Protein AF-A0AAQ4Q3E3-F1 (afdb_monomer_lite)

Radius of gyration: 23.22 Å; chains: 1; bounding box: 45×20×75 Å

Foldseek 3Di:
DDLAAEADDPVVLLVLLVVVVVCVVVVHDDDPVSVVVNVVSQSNQCRYPPDRNNVVSVVVVVVVVVVVVVVVVVVVVVVVPDDPDVVVVVVVVVVVVVVVD

pLDDT: mean 84.77, std 17.84, range [46.25, 98.5]

Structure (mmCIF, N/CA/C/O backbone):
data_AF-A0AAQ4Q3E3-F1
#
_entry.id   AF-A0AAQ4Q3E3-F1
#
loop_
_atom_site.group_PDB
_atom_site.id
_atom_site.type_symbol
_atom_site.label_atom_id
_atom_site.label_alt_id
_atom_site.label_comp_id
_atom_site.label_asym_id
_atom_site.label_entity_id
_atom_site.label_seq_id
_atom_site.pdbx_PDB_ins_code
_atom_site.Cartn_x
_atom_site.Cartn_y
_atom_site.Cartn_z
_atom_site.occupancy
_atom_site.B_iso_or_equiv
_atom_site.auth_seq_id
_atom_site.auth_comp_id
_atom_site.auth_asym_id
_atom_site.auth_atom_id
_atom_site.pdbx_PDB_model_num
ATOM 1 N N . MET A 1 1 ? 17.221 -7.503 -6.326 1.00 57.16 1 MET A N 1
ATOM 2 C CA . MET A 1 1 ? 16.514 -6.584 -7.250 1.00 57.16 1 MET A CA 1
ATOM 3 C C . MET A 1 1 ? 17.544 -5.731 -7.987 1.00 57.16 1 MET A C 1
ATOM 5 O O . MET A 1 1 ? 18.504 -5.314 -7.353 1.00 57.16 1 MET A O 1
ATOM 9 N N . SER A 1 2 ? 17.387 -5.498 -9.296 1.00 66.75 2 SER A N 1
ATOM 10 C CA . SER A 1 2 ? 18.175 -4.497 -10.041 1.00 66.75 2 SER A CA 1
ATOM 11 C C . SER A 1 2 ? 17.517 -3.121 -9.881 1.00 66.75 2 SER A C 1
ATOM 13 O O . SER A 1 2 ? 16.294 -3.048 -9.936 1.00 66.75 2 SER A O 1
ATOM 15 N N . LEU A 1 3 ? 18.297 -2.049 -9.697 1.00 75.12 3 LEU A N 1
ATOM 16 C CA . LEU A 1 3 ? 17.803 -0.666 -9.528 1.00 75.12 3 LEU A CA 1
ATOM 17 C C . LEU A 1 3 ? 17.391 0.011 -10.848 1.00 75.12 3 LEU A C 1
ATOM 19 O O . LEU A 1 3 ? 17.150 1.214 -10.888 1.00 75.12 3 LEU A O 1
ATOM 23 N N . LYS A 1 4 ? 17.363 -0.734 -11.955 1.00 77.81 4 LYS A N 1
ATOM 24 C CA . LYS A 1 4 ? 16.983 -0.188 -13.257 1.00 77.81 4 LYS A CA 1
ATOM 25 C C . LYS A 1 4 ? 15.462 0.018 -13.324 1.00 77.81 4 LYS A C 1
ATOM 27 O O . LYS A 1 4 ? 14.734 -0.848 -12.830 1.00 77.81 4 LYS A O 1
ATOM 32 N N . PRO A 1 5 ? 14.990 1.102 -13.970 1.00 79.38 5 PRO A N 1
ATOM 33 C CA . PRO A 1 5 ? 13.580 1.268 -14.302 1.00 79.38 5 PRO A CA 1
ATOM 34 C C . PRO A 1 5 ? 13.040 0.019 -14.995 1.00 79.38 5 PRO A C 1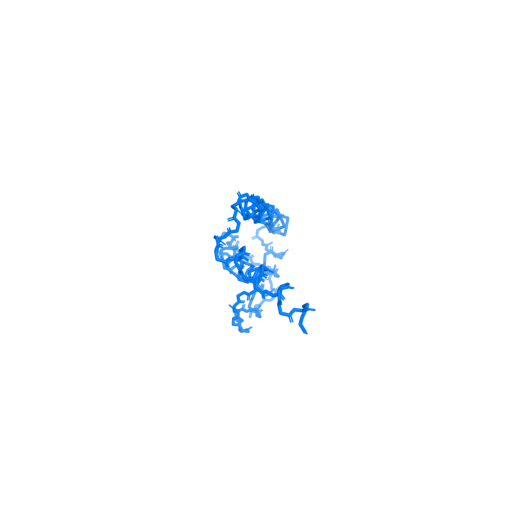
ATOM 36 O O . PRO A 1 5 ? 13.706 -0.565 -15.856 1.00 79.38 5 PRO A O 1
ATOM 39 N N . ARG A 1 6 ? 11.845 -0.409 -14.598 1.00 85.00 6 ARG A N 1
ATOM 40 C CA . ARG A 1 6 ? 11.189 -1.604 -15.133 1.00 85.00 6 ARG A CA 1
ATOM 41 C C . ARG A 1 6 ? 9.700 -1.354 -15.299 1.00 85.00 6 ARG A C 1
ATOM 43 O O . ARG A 1 6 ? 9.133 -0.495 -14.625 1.00 85.00 6 ARG A O 1
ATOM 50 N N . VAL A 1 7 ? 9.079 -2.138 -16.171 1.00 89.69 7 VAL A N 1
ATOM 51 C CA . VAL A 1 7 ? 7.620 -2.211 -16.246 1.00 89.69 7 VAL A CA 1
ATOM 52 C C . VAL A 1 7 ? 7.129 -2.905 -14.979 1.00 89.69 7 VAL A C 1
ATOM 54 O O . VAL A 1 7 ? 7.626 -3.976 -14.624 1.00 89.69 7 VAL A O 1
ATOM 57 N N . VAL A 1 8 ? 6.205 -2.262 -14.273 1.00 92.31 8 VAL A N 1
ATOM 58 C CA . VAL A 1 8 ? 5.619 -2.762 -13.026 1.00 92.31 8 VAL A CA 1
ATOM 59 C C . VAL A 1 8 ? 4.107 -2.765 -13.181 1.00 92.31 8 VAL A C 1
ATOM 61 O O . VAL A 1 8 ? 3.530 -1.753 -13.573 1.00 92.31 8 VAL A O 1
ATOM 64 N N . ASP A 1 9 ? 3.472 -3.886 -12.847 1.00 95.12 9 ASP A N 1
ATOM 65 C CA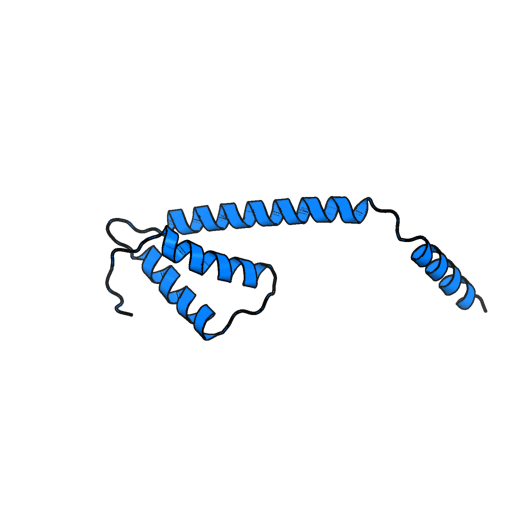 . ASP A 1 9 ? 2.024 -3.934 -12.675 1.00 95.12 9 ASP A CA 1
ATOM 66 C C . ASP A 1 9 ? 1.659 -3.228 -11.362 1.00 95.12 9 ASP A C 1
ATOM 68 O O . ASP A 1 9 ? 2.061 -3.648 -10.265 1.00 95.12 9 ASP A O 1
ATOM 72 N N . PHE A 1 10 ? 0.938 -2.112 -11.484 1.00 96.44 10 PHE A N 1
ATOM 73 C CA . PHE A 1 10 ? 0.527 -1.324 -10.331 1.00 96.44 10 PHE A CA 1
ATOM 74 C C . PHE A 1 10 ? -0.407 -2.113 -9.421 1.00 96.44 10 PHE A C 1
ATOM 76 O O . PHE A 1 10 ? -0.197 -2.120 -8.214 1.00 96.44 10 PHE A O 1
ATOM 83 N N . ASP A 1 11 ? -1.429 -2.760 -9.978 1.00 97.25 11 ASP A N 1
ATOM 84 C CA . ASP A 1 11 ? -2.509 -3.363 -9.206 1.00 97.25 11 ASP A CA 1
ATOM 85 C C . ASP A 1 11 ? -2.009 -4.608 -8.463 1.00 97.25 11 ASP A C 1
ATOM 87 O O . ASP A 1 11 ? -2.322 -4.802 -7.286 1.00 97.25 11 ASP A O 1
ATOM 91 N N . GLU A 1 12 ? -1.133 -5.405 -9.079 1.00 96.88 12 GLU A N 1
ATOM 92 C CA . GLU A 1 12 ? -0.476 -6.525 -8.398 1.00 96.88 12 GLU A CA 1
ATOM 93 C C . GLU A 1 12 ? 0.376 -6.047 -7.208 1.00 96.88 12 GLU A C 1
ATOM 95 O O . GLU A 1 12 ? 0.296 -6.595 -6.101 1.00 96.88 12 GLU A O 1
ATOM 100 N N . THR A 1 13 ? 1.185 -5.007 -7.421 1.00 96.88 13 THR A N 1
ATOM 101 C CA . THR A 1 13 ? 2.098 -4.474 -6.398 1.00 96.88 13 THR A CA 1
ATOM 102 C C . THR A 1 13 ? 1.326 -3.761 -5.286 1.00 96.88 13 THR A C 1
ATOM 104 O O . THR A 1 13 ? 1.610 -3.947 -4.100 1.00 96.88 13 THR A O 1
ATOM 107 N N . TRP A 1 14 ? 0.302 -2.991 -5.653 1.00 98.12 14 TRP A N 1
ATOM 108 C CA . TRP A 1 14 ? -0.567 -2.278 -4.729 1.00 98.12 14 TRP A CA 1
ATOM 109 C C . TRP A 1 14 ? -1.335 -3.236 -3.828 1.00 98.12 14 TRP A C 1
ATOM 111 O O . TRP A 1 14 ? -1.373 -3.013 -2.625 1.00 98.12 14 TRP A O 1
ATOM 121 N N . ASN A 1 15 ? -1.860 -4.348 -4.348 1.00 97.56 15 ASN A N 1
ATOM 122 C CA . ASN A 1 15 ? -2.559 -5.334 -3.521 1.00 97.56 15 ASN A CA 1
ATOM 123 C C . ASN A 1 15 ? -1.655 -5.930 -2.424 1.00 97.56 15 ASN A C 1
ATOM 125 O O . ASN A 1 15 ? -2.094 -6.097 -1.285 1.00 97.56 15 ASN A O 1
ATOM 129 N N . LYS A 1 16 ? -0.375 -6.191 -2.727 1.00 97.00 16 LYS A N 1
ATOM 130 C CA . LYS A 1 16 ? 0.621 -6.662 -1.739 1.00 97.00 16 LYS A CA 1
ATOM 131 C C . LYS A 1 16 ? 0.992 -5.577 -0.723 1.00 97.00 16 LYS A C 1
ATOM 133 O O . LYS A 1 16 ? 1.178 -5.862 0.461 1.00 97.00 16 LYS A O 1
ATOM 138 N N . LEU A 1 17 ? 1.104 -4.327 -1.170 1.00 97.94 17 LEU A N 1
ATOM 139 C CA . LEU A 1 17 ? 1.341 -3.187 -0.283 1.00 97.94 17 LEU A CA 1
ATOM 140 C C . LEU A 1 17 ? 0.147 -2.955 0.644 1.00 97.94 17 LEU A C 1
ATOM 142 O O . LEU A 1 17 ? 0.330 -2.815 1.850 1.00 97.94 17 LEU A O 1
ATOM 146 N N . LEU A 1 18 ? -1.069 -2.978 0.105 1.00 97.69 18 LEU A N 1
ATOM 147 C CA . LEU A 1 18 ? -2.307 -2.683 0.812 1.00 97.69 18 LEU A CA 1
ATOM 148 C C . LEU A 1 18 ? -2.565 -3.652 1.968 1.00 97.69 18 LEU A C 1
ATOM 150 O O . LEU A 1 18 ? -2.983 -3.215 3.039 1.00 97.69 18 LEU A O 1
ATOM 154 N N . THR A 1 19 ? -2.285 -4.948 1.795 1.00 97.50 19 THR A N 1
ATOM 155 C CA . THR A 1 19 ? -2.391 -5.926 2.894 1.00 97.50 19 THR A CA 1
ATOM 156 C C . THR A 1 19 ? -1.451 -5.577 4.044 1.00 97.50 19 THR A C 1
ATOM 158 O O . THR A 1 19 ? -1.862 -5.606 5.204 1.00 97.50 19 THR A O 1
ATOM 161 N N . THR A 1 20 ? -0.222 -5.163 3.728 1.00 98.00 20 THR A N 1
ATOM 162 C CA . THR A 1 20 ? 0.763 -4.747 4.733 1.00 98.00 20 THR A CA 1
ATOM 163 C C . THR A 1 20 ? 0.371 -3.424 5.392 1.00 98.00 20 THR A C 1
ATOM 165 O O . THR A 1 20 ? 0.401 -3.318 6.614 1.00 98.00 20 THR A O 1
ATOM 168 N N . ILE A 1 21 ? -0.058 -2.427 4.610 1.00 98.00 21 ILE A N 1
ATOM 169 C CA . ILE A 1 21 ? -0.532 -1.130 5.117 1.00 98.00 21 ILE A CA 1
ATOM 170 C C . ILE A 1 21 ? -1.705 -1.339 6.079 1.00 98.00 21 ILE A C 1
ATOM 172 O O . ILE A 1 21 ? -1.719 -0.763 7.164 1.00 98.00 21 ILE A O 1
ATOM 176 N N . LYS A 1 22 ? -2.667 -2.194 5.715 1.00 97.62 22 LYS A N 1
ATOM 177 C CA . LYS A 1 22 ? -3.813 -2.515 6.567 1.00 97.62 22 LYS A CA 1
ATOM 178 C C . LYS A 1 22 ? -3.376 -3.130 7.896 1.00 97.62 22 LYS A C 1
ATOM 180 O O . LYS A 1 22 ? -3.846 -2.670 8.931 1.00 97.62 22 LYS A O 1
ATOM 185 N N . ALA A 1 23 ? -2.469 -4.107 7.867 1.00 97.56 23 ALA A N 1
ATOM 186 C CA . ALA A 1 23 ? -1.941 -4.722 9.082 1.00 97.56 23 ALA A CA 1
ATOM 187 C C . ALA A 1 23 ? -1.250 -3.686 9.985 1.00 97.56 23 ALA A C 1
ATOM 189 O O . ALA A 1 23 ? -1.559 -3.594 11.168 1.00 97.56 23 ALA A O 1
ATOM 190 N N . VAL A 1 24 ? -0.398 -2.825 9.419 1.00 97.50 24 VAL A N 1
ATOM 191 C CA . VAL A 1 24 ? 0.293 -1.770 10.181 1.00 97.50 24 VAL A CA 1
ATOM 192 C C . VAL A 1 24 ? -0.685 -0.781 10.813 1.00 97.50 24 VA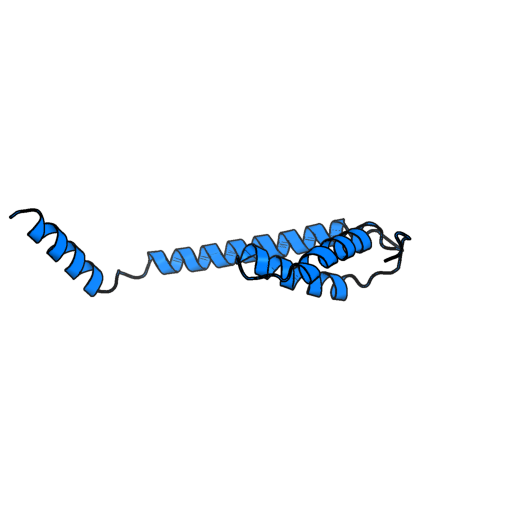L A C 1
ATOM 194 O O . VAL A 1 24 ? -0.556 -0.460 11.992 1.00 97.50 24 VAL A O 1
ATOM 197 N N . VAL A 1 25 ? -1.677 -0.307 10.055 1.00 96.62 25 VAL A N 1
ATOM 198 C CA . VAL A 1 25 ? -2.676 0.651 10.557 1.00 96.62 25 VAL A CA 1
ATOM 199 C C . VAL A 1 25 ? -3.550 0.032 11.654 1.00 96.62 25 VAL A C 1
ATOM 201 O O . VAL A 1 25 ? -3.973 0.736 12.567 1.00 96.62 25 VAL A O 1
ATOM 204 N N . MET A 1 26 ? -3.789 -1.280 11.597 1.00 95.88 26 MET A N 1
ATOM 205 C CA . MET A 1 26 ? -4.543 -2.025 12.610 1.00 95.88 26 MET A CA 1
ATOM 206 C C . MET A 1 26 ? -3.683 -2.538 13.778 1.00 95.88 26 MET A C 1
ATOM 208 O O . MET A 1 26 ? -4.228 -3.167 14.679 1.00 95.88 26 MET A O 1
ATOM 212 N N . LEU A 1 27 ? -2.378 -2.227 13.805 1.00 96.38 27 LEU A N 1
ATOM 213 C CA . LEU A 1 27 ? -1.404 -2.740 14.783 1.00 96.38 27 LEU A CA 1
ATOM 214 C C . LEU A 1 27 ? -1.294 -4.279 14.803 1.00 96.38 27 LEU A C 1
ATOM 216 O O . LEU A 1 27 ? -0.934 -4.869 15.822 1.00 96.38 27 LEU A O 1
ATOM 220 N N . ASP A 1 28 ? -1.576 -4.921 13.672 1.00 97.38 28 ASP A N 1
ATOM 221 C CA . ASP A 1 28 ? -1.416 -6.360 13.482 1.00 97.38 28 ASP A CA 1
ATOM 222 C C . ASP A 1 28 ? 0.049 -6.738 13.201 1.00 97.38 28 ASP A C 1
ATOM 224 O O . ASP A 1 28 ? 0.904 -5.911 12.871 1.00 97.38 28 ASP A O 1
ATOM 228 N N . TYR A 1 29 ? 0.344 -8.035 13.316 1.00 96.94 29 TYR A N 1
ATOM 229 C CA . TYR A 1 29 ? 1.668 -8.577 13.033 1.00 96.94 29 TYR A CA 1
ATOM 230 C C . TYR A 1 29 ? 2.023 -8.483 11.541 1.00 96.94 29 TYR A C 1
ATOM 232 O O . TYR A 1 29 ? 1.256 -8.902 10.673 1.00 96.94 29 TYR A O 1
ATOM 240 N N . VAL A 1 30 ? 3.240 -8.015 11.256 1.00 97.81 30 VAL A N 1
ATOM 241 C CA . VAL A 1 30 ? 3.852 -8.034 9.924 1.00 97.81 30 VAL A CA 1
ATOM 242 C C . VAL A 1 30 ? 5.221 -8.691 10.029 1.00 97.81 30 VAL A C 1
ATOM 244 O O . VAL A 1 30 ? 6.067 -8.280 10.824 1.00 97.81 30 VAL A O 1
ATOM 247 N N . GLU A 1 31 ? 5.456 -9.711 9.210 1.00 98.06 31 GLU A N 1
ATOM 248 C CA . GLU A 1 31 ? 6.754 -10.374 9.149 1.00 98.06 31 GLU A CA 1
ATOM 249 C C . GLU A 1 31 ? 7.843 -9.401 8.665 1.00 98.06 31 GLU A C 1
ATOM 251 O O . GLU A 1 31 ? 7.660 -8.661 7.697 1.00 98.06 31 GLU A O 1
ATOM 256 N N . ARG A 1 32 ? 9.021 -9.430 9.299 1.00 97.38 32 ARG A N 1
ATOM 257 C CA . ARG A 1 32 ? 10.129 -8.518 8.972 1.00 97.38 32 ARG A CA 1
ATOM 258 C C . ARG A 1 32 ? 10.603 -8.632 7.520 1.00 97.38 32 ARG A C 1
ATOM 260 O O . ARG A 1 32 ? 10.930 -7.613 6.920 1.00 97.38 32 ARG A O 1
ATOM 267 N N . ALA A 1 33 ? 10.657 -9.845 6.965 1.00 96.88 33 ALA A N 1
ATOM 268 C CA . ALA A 1 33 ? 11.031 -10.060 5.566 1.00 96.88 33 ALA A CA 1
ATOM 269 C C . ALA A 1 33 ? 10.031 -9.368 4.627 1.00 96.88 33 ALA A C 1
ATOM 271 O O . ALA A 1 33 ? 10.417 -8.518 3.828 1.00 96.88 33 ALA A O 1
ATOM 272 N N . THR A 1 34 ? 8.739 -9.626 4.846 1.00 96.81 34 THR A N 1
ATOM 273 C CA . THR A 1 34 ? 7.625 -8.970 4.153 1.00 96.81 34 THR A CA 1
ATOM 274 C C . THR A 1 34 ? 7.718 -7.443 4.258 1.00 96.81 34 THR A C 1
ATOM 276 O O . THR A 1 34 ? 7.635 -6.762 3.241 1.00 96.81 34 THR A O 1
ATOM 279 N N . TRP A 1 35 ? 7.946 -6.888 5.452 1.00 97.06 35 TRP A N 1
ATOM 280 C CA . TRP A 1 35 ? 8.118 -5.444 5.651 1.00 97.06 35 TRP A CA 1
ATOM 281 C C . TRP A 1 35 ? 9.283 -4.867 4.836 1.00 97.06 35 TRP A C 1
ATOM 283 O O . TRP A 1 35 ? 9.130 -3.842 4.173 1.00 97.06 35 TRP A O 1
ATOM 293 N N . ASN A 1 36 ? 10.431 -5.546 4.843 1.00 95.94 36 ASN A N 1
ATOM 294 C CA . ASN A 1 36 ? 11.609 -5.112 4.097 1.00 95.94 36 ASN A CA 1
ATOM 295 C C . ASN A 1 36 ? 11.362 -5.106 2.579 1.00 95.94 36 ASN A C 1
ATOM 297 O O . ASN A 1 36 ? 11.790 -4.179 1.888 1.00 95.94 36 ASN A O 1
ATOM 301 N N . ASP A 1 37 ? 10.633 -6.096 2.063 1.00 96.00 37 ASP A N 1
ATOM 302 C CA . ASP A 1 37 ? 10.303 -6.178 0.640 1.00 96.00 37 ASP A CA 1
ATOM 303 C C . ASP A 1 37 ? 9.398 -5.023 0.185 1.00 96.00 37 ASP A C 1
ATOM 305 O O . ASP A 1 37 ? 9.559 -4.522 -0.931 1.00 96.00 37 ASP A O 1
ATOM 309 N N . ARG A 1 38 ? 8.508 -4.519 1.058 1.00 97.56 38 ARG A N 1
ATOM 310 C CA . ARG A 1 38 ? 7.619 -3.392 0.718 1.00 97.56 38 ARG A CA 1
ATOM 311 C C . ARG A 1 38 ? 8.382 -2.114 0.364 1.00 97.56 38 ARG A C 1
ATOM 313 O O . ARG A 1 38 ? 7.921 -1.369 -0.497 1.00 97.56 38 ARG A O 1
ATOM 320 N N . PHE A 1 39 ? 9.564 -1.872 0.940 1.00 96.19 39 PHE A N 1
ATOM 321 C CA . PHE A 1 39 ? 10.401 -0.732 0.532 1.00 96.19 39 PHE A CA 1
ATOM 322 C C . PHE A 1 39 ? 10.862 -0.848 -0.924 1.00 96.19 39 PHE A C 1
ATOM 32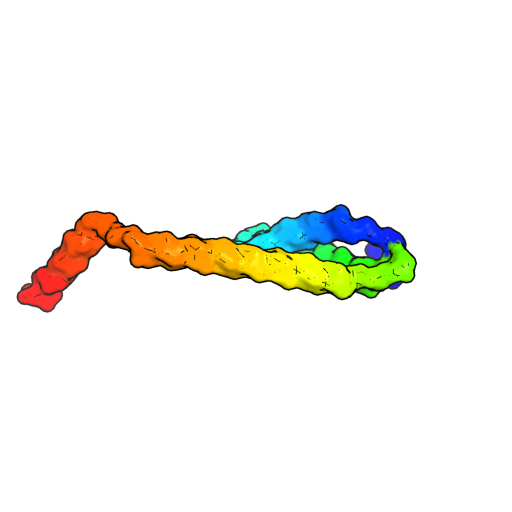4 O O . PHE A 1 39 ? 10.885 0.148 -1.650 1.00 96.19 39 PHE A O 1
ATOM 331 N N . SER A 1 40 ? 11.194 -2.065 -1.364 1.00 94.69 40 SER A N 1
ATOM 332 C CA . SER A 1 40 ? 11.591 -2.323 -2.751 1.00 94.69 40 SER A CA 1
ATOM 333 C C . SER A 1 40 ? 10.413 -2.163 -3.712 1.00 94.69 40 SER A C 1
ATOM 335 O O . SER A 1 40 ? 10.592 -1.636 -4.810 1.00 94.69 40 SER A O 1
ATOM 337 N N . ASP A 1 41 ? 9.214 -2.578 -3.296 1.00 95.62 41 ASP A N 1
ATOM 338 C CA . ASP A 1 41 ? 7.980 -2.419 -4.072 1.00 95.62 41 ASP A CA 1
ATOM 339 C C . ASP A 1 41 ? 7.635 -0.934 -4.281 1.00 95.62 41 ASP A C 1
ATOM 341 O O . ASP A 1 41 ? 7.384 -0.512 -5.410 1.00 95.62 41 ASP A O 1
ATOM 345 N N . ILE A 1 42 ? 7.716 -0.116 -3.222 1.00 96.69 42 ILE A N 1
ATOM 346 C CA . ILE A 1 42 ? 7.504 1.340 -3.308 1.00 96.69 42 ILE A CA 1
ATOM 347 C C . ILE A 1 42 ? 8.532 1.981 -4.243 1.00 96.69 42 ILE A C 1
ATOM 349 O O . ILE A 1 42 ? 8.162 2.758 -5.123 1.00 96.69 42 ILE A O 1
ATOM 353 N N . TYR A 1 43 ? 9.816 1.638 -4.090 1.00 95.00 43 TYR A N 1
ATOM 354 C CA . TYR A 1 43 ? 10.862 2.158 -4.969 1.00 95.00 43 TYR A CA 1
ATOM 355 C C . TYR A 1 43 ? 10.567 1.827 -6.436 1.00 95.00 43 TYR A C 1
ATOM 357 O O . TYR A 1 43 ? 10.590 2.722 -7.278 1.00 95.00 43 TYR A O 1
ATOM 365 N N . ALA A 1 44 ? 10.231 0.567 -6.732 1.00 94.19 44 ALA A N 1
ATOM 366 C CA . ALA A 1 44 ? 9.946 0.110 -8.087 1.00 94.19 44 ALA A CA 1
ATOM 367 C C . ALA A 1 44 ? 8.755 0.836 -8.731 1.00 94.19 44 ALA A C 1
ATOM 369 O O . ALA A 1 44 ? 8.815 1.122 -9.922 1.00 94.19 44 ALA A O 1
ATOM 370 N N . LEU A 1 45 ? 7.707 1.156 -7.964 1.00 95.75 45 LEU A N 1
ATOM 371 C CA . LEU A 1 45 ? 6.571 1.950 -8.449 1.00 95.75 45 LEU A CA 1
ATOM 372 C C . LEU A 1 45 ? 6.973 3.397 -8.769 1.00 95.75 45 LEU A C 1
ATOM 374 O O . LEU A 1 45 ? 6.558 3.946 -9.790 1.00 95.75 45 LEU A O 1
ATOM 378 N N . CYS A 1 46 ? 7.806 4.013 -7.928 1.00 95.50 46 CYS A N 1
ATOM 379 C CA . CYS A 1 46 ? 8.256 5.392 -8.126 1.00 95.50 46 CYS A CA 1
ATOM 380 C C . CYS A 1 46 ? 9.202 5.560 -9.325 1.00 95.50 46 CYS A C 1
ATOM 382 O O . CYS A 1 46 ? 9.236 6.638 -9.911 1.00 95.50 46 CYS A O 1
ATOM 384 N N . VAL A 1 47 ? 9.949 4.516 -9.699 1.00 94.25 47 VAL A N 1
ATOM 385 C CA . VAL A 1 47 ? 10.856 4.520 -10.865 1.00 94.25 47 VAL A CA 1
ATOM 386 C C . VAL A 1 47 ? 10.328 3.695 -12.046 1.00 94.25 47 VAL A C 1
ATOM 388 O O . VAL A 1 47 ? 11.100 3.312 -12.928 1.00 94.25 47 VAL A O 1
ATOM 391 N N . ALA A 1 48 ? 9.033 3.371 -12.045 1.00 93.81 48 ALA A N 1
ATOM 392 C CA . ALA A 1 48 ? 8.410 2.556 -13.081 1.00 93.81 48 ALA A CA 1
ATOM 393 C C . ALA A 1 48 ? 8.472 3.223 -14.467 1.00 93.81 48 ALA A C 1
ATOM 395 O O . ALA A 1 48 ? 8.576 4.442 -14.599 1.00 93.81 48 ALA A O 1
ATOM 396 N N . TYR A 1 49 ? 8.410 2.388 -15.504 1.00 88.12 49 TYR A N 1
ATOM 397 C CA . TYR A 1 49 ? 8.360 2.784 -16.913 1.00 88.12 49 TYR A CA 1
ATOM 398 C C . TYR A 1 49 ? 7.108 2.167 -17.568 1.00 88.12 49 TYR A C 1
ATOM 400 O O . TYR A 1 49 ? 6.807 1.009 -17.257 1.00 88.12 49 TYR A O 1
ATOM 408 N N . PRO A 1 50 ? 6.382 2.859 -18.475 1.00 89.50 50 PRO A N 1
ATOM 409 C CA . PRO A 1 50 ? 6.725 4.109 -19.177 1.00 89.50 50 PRO A CA 1
ATOM 410 C C . PRO A 1 50 ? 6.589 5.402 -18.368 1.00 89.50 50 PRO A C 1
ATOM 412 O O . PRO A 1 50 ? 7.247 6.385 -18.697 1.00 89.50 50 PRO A O 1
ATOM 415 N N . GLU A 1 51 ? 5.792 5.393 -17.303 1.00 91.19 51 GLU A N 1
ATOM 416 C CA . GLU A 1 51 ? 5.537 6.558 -16.454 1.00 91.19 51 GLU A CA 1
ATOM 417 C C . GLU A 1 51 ? 5.708 6.196 -14.971 1.00 91.19 51 GLU A C 1
ATOM 419 O O . GLU A 1 51 ? 5.448 5.050 -14.583 1.00 91.19 51 GLU A O 1
ATO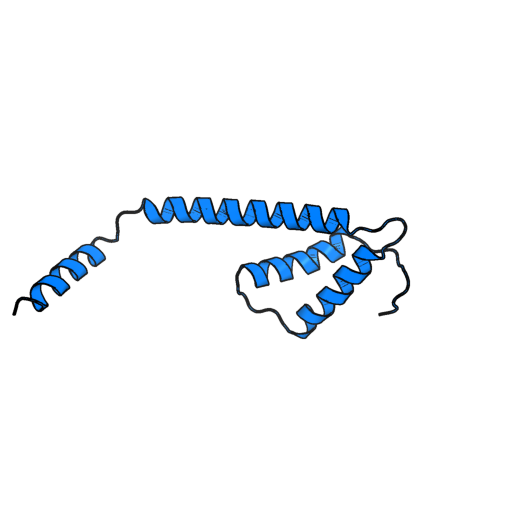M 424 N N . PRO A 1 52 ? 6.120 7.154 -14.122 1.00 94.25 52 PRO A N 1
ATOM 425 C CA . PRO A 1 52 ? 6.230 6.931 -12.688 1.00 94.25 52 PRO A CA 1
ATOM 426 C C . PRO A 1 52 ? 4.843 6.793 -12.049 1.00 94.25 52 PRO A C 1
ATOM 428 O O . PRO A 1 52 ? 3.949 7.606 -12.268 1.00 94.25 52 PRO A O 1
ATOM 431 N N . LEU A 1 53 ? 4.673 5.801 -11.175 1.00 96.75 53 LEU A N 1
ATOM 432 C CA . LEU A 1 53 ? 3.377 5.481 -10.560 1.00 96.75 53 LEU A CA 1
ATOM 433 C C . LEU A 1 53 ? 3.206 6.087 -9.155 1.00 96.75 53 LEU A C 1
ATOM 435 O O . LEU A 1 53 ? 2.278 5.732 -8.425 1.00 96.75 53 LEU A O 1
ATOM 439 N N . GLY A 1 54 ? 4.096 7.004 -8.762 1.00 96.38 54 GLY A N 1
ATOM 440 C CA . GLY A 1 54 ? 4.121 7.606 -7.424 1.00 96.38 54 GLY A CA 1
ATOM 441 C C . GLY A 1 54 ? 2.862 8.411 -7.081 1.00 96.38 54 GLY A C 1
ATOM 442 O O . GLY A 1 54 ? 2.334 8.282 -5.978 1.00 96.38 54 GLY A O 1
ATOM 443 N N . GLU A 1 55 ? 2.328 9.192 -8.026 1.00 97.44 55 GLU A N 1
ATOM 444 C CA . GLU A 1 55 ? 1.088 9.956 -7.804 1.00 97.44 55 GLU A CA 1
ATOM 445 C C . GLU A 1 55 ? -0.134 9.043 -7.628 1.00 97.44 55 GLU A C 1
ATOM 447 O O . GLU A 1 55 ? -0.971 9.273 -6.746 1.00 97.44 55 GLU A O 1
ATOM 452 N N . ARG A 1 56 ? -0.209 7.961 -8.418 1.00 97.75 56 ARG A N 1
ATOM 453 C CA . ARG A 1 56 ? -1.258 6.939 -8.283 1.00 97.75 56 ARG A CA 1
ATOM 454 C C . ARG A 1 56 ? -1.158 6.247 -6.923 1.00 97.75 56 ARG A C 1
ATOM 456 O O . ARG A 1 56 ? -2.163 6.144 -6.226 1.00 97.75 56 ARG A O 1
ATOM 463 N N . LEU A 1 57 ? 0.052 5.862 -6.501 1.00 98.31 57 LEU A N 1
ATOM 464 C CA . LEU A 1 57 ? 0.304 5.265 -5.184 1.00 98.31 57 LEU A CA 1
ATOM 465 C C . LEU A 1 57 ? -0.166 6.179 -4.040 1.00 98.31 57 LEU A C 1
ATOM 467 O O . LEU A 1 57 ? -0.827 5.716 -3.106 1.00 98.31 57 LEU A O 1
ATOM 471 N N . TYR A 1 58 ? 0.136 7.477 -4.118 1.00 98.31 58 TYR A N 1
ATOM 472 C CA . TYR A 1 58 ? -0.312 8.454 -3.124 1.00 98.31 58 TYR A CA 1
ATOM 473 C C . TYR A 1 58 ? -1.841 8.558 -3.076 1.00 98.31 58 TYR A C 1
ATOM 475 O O . TYR A 1 58 ? -2.434 8.517 -1.996 1.00 98.31 58 TYR A O 1
ATOM 483 N N . THR A 1 59 ? -2.480 8.657 -4.242 1.00 98.50 59 THR A N 1
ATOM 484 C CA . THR A 1 59 ? -3.939 8.781 -4.361 1.00 98.50 59 THR A CA 1
ATOM 485 C C . THR A 1 59 ? -4.658 7.577 -3.759 1.00 98.50 59 THR A C 1
ATOM 487 O O . THR A 1 59 ? -5.545 7.751 -2.923 1.00 98.50 59 THR A O 1
ATOM 490 N N . GLU A 1 60 ? -4.234 6.363 -4.104 1.00 98.50 60 GLU A N 1
ATOM 491 C CA . GLU A 1 60 ? -4.810 5.125 -3.566 1.00 98.50 60 GLU A CA 1
ATOM 492 C C . GLU A 1 60 ? -4.608 5.009 -2.048 1.00 98.50 60 GLU A C 1
ATOM 494 O O . GLU A 1 60 ? -5.536 4.674 -1.305 1.00 98.50 60 GLU A O 1
ATOM 499 N N . THR A 1 61 ? -3.422 5.382 -1.554 1.00 98.44 61 THR A N 1
ATOM 500 C CA . THR A 1 61 ? -3.137 5.409 -0.110 1.00 98.44 61 THR A CA 1
ATOM 501 C C . THR A 1 61 ? -4.040 6.401 0.617 1.00 98.44 61 THR A C 1
ATOM 503 O O . THR A 1 61 ? -4.593 6.086 1.673 1.00 98.44 61 THR A O 1
ATOM 506 N N . LYS A 1 62 ? -4.245 7.592 0.045 1.00 98.44 62 LYS A N 1
ATOM 507 C CA . LYS A 1 62 ? -5.149 8.604 0.595 1.00 98.44 62 LYS A CA 1
ATOM 508 C C . LYS A 1 62 ? -6.589 8.092 0.652 1.00 98.44 62 LYS A C 1
ATOM 510 O O . LYS A 1 62 ? -7.214 8.186 1.707 1.00 98.44 62 LYS A O 1
ATOM 515 N N . VAL A 1 63 ? -7.097 7.515 -0.438 1.00 98.44 63 VAL A N 1
ATOM 516 C CA . VAL A 1 63 ? -8.454 6.942 -0.499 1.00 98.44 63 VAL A CA 1
ATOM 517 C C . VAL A 1 63 ? -8.633 5.848 0.555 1.00 98.44 63 VAL A C 1
ATOM 519 O O . VAL A 1 63 ? -9.641 5.834 1.268 1.00 98.44 63 VAL A O 1
ATOM 522 N N . PHE A 1 64 ? -7.648 4.960 0.707 1.00 98.25 64 PHE A N 1
ATOM 523 C CA . PHE A 1 64 ? -7.661 3.935 1.747 1.00 98.25 64 PHE A CA 1
ATOM 524 C C . PHE A 1 64 ? -7.768 4.545 3.153 1.00 98.25 64 PHE A C 1
ATOM 526 O O . PHE A 1 64 ? -8.656 4.165 3.921 1.00 98.25 64 PHE A O 1
ATOM 533 N N . LEU A 1 65 ? -6.909 5.515 3.483 1.00 98.31 65 LEU A N 1
ATOM 534 C CA . LEU A 1 65 ? -6.892 6.149 4.803 1.00 98.31 65 LEU A CA 1
ATOM 535 C C . LEU A 1 65 ? -8.187 6.917 5.093 1.00 98.31 65 LEU A C 1
ATOM 537 O O . LEU A 1 65 ? -8.746 6.784 6.183 1.00 98.31 65 LEU A O 1
ATOM 541 N N . GLU A 1 66 ? -8.713 7.670 4.124 1.00 98.50 66 GLU A N 1
ATOM 542 C CA . GLU A 1 66 ? -9.993 8.372 4.271 1.00 98.50 66 GLU A CA 1
ATOM 543 C C . GLU A 1 66 ? -11.140 7.397 4.565 1.00 98.50 66 GLU A C 1
ATOM 545 O O . GLU A 1 66 ? -11.955 7.634 5.464 1.00 98.50 66 GLU A O 1
ATOM 550 N N . ASN A 1 67 ? -11.192 6.275 3.845 1.00 98.12 67 ASN A N 1
ATOM 551 C CA . ASN A 1 67 ? -12.197 5.240 4.067 1.00 98.12 67 ASN A CA 1
ATOM 552 C C . ASN A 1 67 ? -12.040 4.575 5.437 1.00 98.12 67 ASN A C 1
ATOM 554 O O . ASN A 1 67 ? -13.037 4.392 6.142 1.00 98.12 67 ASN A O 1
ATOM 558 N N . HIS A 1 68 ? -10.808 4.269 5.845 1.00 96.94 68 HIS A N 1
ATOM 559 C CA . HIS A 1 68 ? -10.519 3.676 7.146 1.00 96.94 68 HIS A CA 1
ATOM 560 C C . HIS A 1 68 ? -10.960 4.592 8.300 1.00 96.94 68 HIS A C 1
ATOM 562 O O . HIS A 1 68 ? -11.697 4.168 9.192 1.00 96.94 68 HIS A O 1
ATOM 568 N N . VAL A 1 69 ? -10.621 5.884 8.246 1.00 96.94 69 VAL A N 1
ATOM 569 C CA . VAL A 1 69 ? -11.034 6.869 9.262 1.00 96.94 69 VAL A CA 1
ATOM 570 C C . VAL A 1 69 ? -12.557 7.026 9.306 1.00 96.94 69 VAL A C 1
ATOM 572 O O . VAL A 1 69 ? -13.145 7.070 10.390 1.00 96.94 69 VAL A O 1
ATOM 575 N N . ARG A 1 70 ? -13.236 7.054 8.149 1.00 96.94 70 ARG A N 1
ATOM 576 C CA . ARG A 1 70 ? -14.710 7.089 8.097 1.00 96.94 70 ARG A CA 1
ATOM 577 C C . ARG A 1 70 ? -15.336 5.858 8.756 1.00 96.94 70 ARG A C 1
ATOM 579 O O . ARG A 1 70 ? -16.363 5.991 9.423 1.00 96.94 70 ARG A O 1
ATOM 586 N N . GLN A 1 71 ? -14.749 4.675 8.577 1.00 94.88 71 GLN A N 1
ATOM 587 C CA . GLN A 1 71 ? -15.215 3.445 9.225 1.00 94.88 71 GLN A CA 1
ATOM 588 C C . GLN A 1 71 ? -15.035 3.514 10.743 1.00 94.88 71 GLN A C 1
ATOM 590 O O . GLN A 1 71 ? -16.006 3.293 11.469 1.00 94.88 71 GLN A O 1
ATOM 595 N N . LEU A 1 72 ? -13.853 3.917 11.222 1.00 94.06 72 LEU A N 1
ATOM 596 C CA . LEU A 1 72 ? -13.600 4.120 12.652 1.00 94.06 72 LEU A CA 1
ATOM 597 C C . LEU A 1 72 ? -14.601 5.106 13.264 1.00 94.06 72 LEU A C 1
ATOM 599 O O . LEU A 1 72 ? -15.226 4.808 14.279 1.00 94.06 72 LEU A O 1
ATOM 603 N N . TYR A 1 73 ? -14.844 6.236 12.598 1.00 94.25 73 TYR A N 1
ATOM 604 C CA . TYR A 1 73 ? -15.806 7.235 13.057 1.00 94.25 73 TYR A CA 1
ATOM 605 C C . TYR A 1 73 ? -17.231 6.674 13.204 1.00 94.25 73 TYR A C 1
ATOM 607 O O . TYR A 1 73 ? -17.923 6.981 14.181 1.00 94.25 73 TYR A O 1
ATOM 615 N N . LYS A 1 74 ? -17.680 5.825 12.266 1.00 93.31 74 LYS A N 1
ATOM 616 C CA . LYS A 1 74 ? -18.984 5.145 12.355 1.00 93.31 74 LYS A CA 1
ATOM 617 C C . LYS A 1 74 ? -19.048 4.214 13.565 1.00 93.31 74 LYS A C 1
ATOM 619 O O . LYS A 1 74 ? -20.041 4.262 14.293 1.00 93.31 74 LYS A O 1
ATOM 624 N N . VAL A 1 75 ? -18.005 3.419 13.807 1.00 89.69 75 VAL A N 1
ATOM 625 C CA . VAL A 1 75 ? -17.926 2.516 14.970 1.00 89.69 75 VAL A CA 1
ATOM 626 C C . VAL A 1 75 ? -17.945 3.318 16.273 1.00 89.69 75 VAL A C 1
ATOM 628 O O . VAL A 1 75 ? -18.760 3.046 17.154 1.00 89.69 75 VAL A O 1
ATOM 631 N N . SER A 1 76 ? -17.159 4.394 16.370 1.00 82.06 76 SER A N 1
ATOM 632 C CA . SER A 1 76 ? -17.127 5.259 17.557 1.00 82.06 76 SER A CA 1
ATOM 633 C C . SER A 1 76 ? -18.470 5.935 17.870 1.00 82.06 76 SER A C 1
ATOM 635 O O . SER A 1 76 ? -18.744 6.251 19.030 1.00 82.06 76 SER A O 1
ATOM 637 N N . LYS A 1 77 ? -19.328 6.186 16.867 1.00 76.00 77 LYS A N 1
ATOM 638 C CA . LYS A 1 77 ? -20.692 6.696 17.106 1.00 76.00 77 LYS A CA 1
ATOM 639 C C . LYS A 1 77 ? -21.645 5.646 17.670 1.00 76.00 77 LYS A C 1
ATOM 641 O O . LYS A 1 77 ? -22.536 6.028 18.422 1.00 76.00 77 LYS A O 1
ATOM 646 N N . HIS A 1 78 ? -21.475 4.374 17.320 1.00 62.94 78 HIS A N 1
ATOM 647 C CA . HIS A 1 78 ? -22.328 3.298 17.830 1.00 62.94 78 HIS A CA 1
ATOM 648 C C . HIS A 1 78 ? -21.968 2.948 19.275 1.00 62.94 78 HIS A C 1
ATOM 650 O O . HIS A 1 78 ? -22.857 2.908 20.118 1.00 62.94 78 HIS A O 1
ATOM 656 N N . VAL A 1 79 ? -20.672 2.854 19.598 1.00 61.81 79 VAL A N 1
ATOM 657 C CA . VAL A 1 79 ? -20.203 2.555 20.966 1.00 61.81 79 VAL A CA 1
ATOM 658 C C . VAL A 1 79 ? -20.700 3.580 21.996 1.00 61.81 79 VAL A C 1
ATOM 660 O O . VAL A 1 79 ? -21.009 3.220 23.123 1.00 61.81 79 VAL A O 1
ATOM 663 N N . ARG A 1 80 ? -20.838 4.861 21.624 1.00 57.72 80 ARG A N 1
ATOM 664 C CA . ARG A 1 80 ? -21.365 5.897 22.535 1.00 57.72 80 ARG A CA 1
ATOM 665 C C . ARG A 1 80 ? -22.887 5.893 22.709 1.00 57.72 80 ARG A C 1
ATOM 667 O O . ARG A 1 80 ? -23.378 6.640 23.549 1.00 57.72 80 ARG A O 1
ATOM 674 N N . ARG A 1 81 ? -23.637 5.143 21.897 1.00 54.50 81 ARG A N 1
ATOM 675 C CA . ARG A 1 81 ? -25.110 5.129 21.933 1.00 54.50 81 ARG A CA 1
ATOM 676 C C . ARG A 1 81 ? -25.696 3.903 22.623 1.00 54.50 81 ARG A C 1
ATOM 678 O O . ARG A 1 81 ? -26.885 3.928 22.927 1.00 54.50 81 ARG A O 1
ATOM 685 N N . GLU A 1 82 ? -24.904 2.870 22.886 1.00 48.72 82 GLU A N 1
ATOM 686 C CA . GLU A 1 82 ? -25.365 1.755 23.709 1.00 48.72 82 GLU A CA 1
ATOM 687 C C . GLU A 1 82 ? -25.318 2.149 25.193 1.00 48.72 82 GLU A C 1
ATOM 689 O O . GLU A 1 82 ? -24.270 2.596 25.673 1.00 48.72 82 GLU A O 1
ATOM 694 N N . PRO A 1 83 ? -26.433 2.031 25.941 1.00 57.50 83 PRO A N 1
ATOM 695 C CA . PRO A 1 83 ? -26.379 2.179 27.386 1.00 57.50 83 PRO A CA 1
ATOM 696 C C . PRO A 1 83 ? -25.437 1.103 27.950 1.00 57.50 83 PRO A C 1
ATOM 698 O O . PRO A 1 83 ? -25.450 -0.030 27.459 1.00 57.50 83 PRO A O 1
ATOM 701 N N . PRO A 1 84 ? -24.611 1.421 28.963 1.00 60.59 84 PRO A N 1
ATOM 702 C CA . PRO A 1 84 ? -23.733 0.428 29.563 1.00 60.59 84 PRO A CA 1
ATOM 703 C C . PRO A 1 84 ? -24.558 -0.791 30.011 1.00 60.59 84 PRO A C 1
ATOM 705 O O . PRO A 1 84 ? -25.658 -0.603 30.543 1.00 60.59 84 PRO A O 1
ATOM 708 N N . PRO A 1 85 ? -24.049 -2.028 29.831 1.00 62.03 85 PRO A N 1
ATOM 709 C CA . PRO A 1 85 ? -24.705 -3.222 30.344 1.00 62.03 85 PRO A CA 1
ATOM 710 C C . PRO A 1 85 ? -25.096 -3.008 31.808 1.00 62.03 85 PRO A C 1
ATOM 712 O O . PRO A 1 85 ? -24.284 -2.516 32.592 1.00 62.03 85 PRO A O 1
ATOM 715 N N . CYS A 1 86 ? -26.317 -3.384 32.195 1.00 58.44 86 CYS A N 1
ATOM 716 C CA . CYS A 1 86 ? -26.903 -3.101 33.516 1.00 58.44 86 CYS A CA 1
ATOM 717 C C . CYS A 1 86 ? -25.985 -3.488 34.703 1.00 58.44 86 CYS A C 1
ATOM 719 O O . CYS A 1 86 ? -26.045 -2.898 35.780 1.00 58.44 86 CYS A O 1
ATOM 721 N N . TRP A 1 87 ? -25.083 -4.446 34.486 1.00 53.69 87 TRP A N 1
ATOM 722 C CA . TRP A 1 87 ? -24.073 -4.928 35.428 1.00 53.69 87 TRP A CA 1
ATOM 723 C C . TRP A 1 87 ? -22.981 -3.890 35.764 1.00 53.69 87 TRP A C 1
ATOM 725 O O . TRP A 1 87 ? -22.509 -3.850 36.899 1.00 53.69 87 TRP A O 1
ATOM 735 N N . LEU A 1 88 ? -22.620 -2.996 34.833 1.00 57.50 88 LEU A N 1
ATOM 736 C CA . LEU A 1 88 ? -21.680 -1.889 35.082 1.00 57.50 88 LEU A CA 1
ATOM 737 C C . LEU A 1 88 ? -22.285 -0.819 36.005 1.00 57.50 88 LEU A C 1
ATOM 739 O O . LEU A 1 88 ? -21.573 -0.246 36.831 1.00 57.50 88 LEU A O 1
ATOM 743 N N . SER A 1 89 ? -23.603 -0.602 35.936 1.00 54.66 89 SER A N 1
ATOM 744 C CA . SER A 1 89 ? -24.314 0.295 36.860 1.00 54.66 89 SER A CA 1
ATOM 745 C C . SER A 1 89 ? -24.257 -0.225 38.305 1.00 54.66 89 SER A C 1
ATOM 747 O O . SER A 1 89 ? -23.941 0.524 39.232 1.00 54.66 89 SER A O 1
ATOM 749 N N . LEU A 1 90 ? -24.441 -1.536 38.499 1.00 54.69 90 LEU A N 1
ATOM 750 C CA . LEU A 1 90 ? -24.364 -2.184 39.814 1.00 54.69 90 LEU A CA 1
ATOM 751 C C . LEU A 1 90 ? -22.949 -2.152 40.418 1.00 54.69 90 LEU A C 1
ATOM 753 O O . LEU A 1 90 ? -22.803 -1.924 41.621 1.00 54.69 90 LEU A O 1
ATOM 757 N N . CYS A 1 91 ? -21.897 -2.320 39.609 1.00 54.50 91 CYS A N 1
ATOM 758 C CA . CYS A 1 91 ? -20.514 -2.210 40.088 1.00 54.50 91 CYS A CA 1
ATOM 759 C C . CYS A 1 91 ? -20.167 -0.794 40.577 1.00 54.50 91 CYS A C 1
ATOM 761 O O . CYS A 1 91 ? -19.489 -0.656 41.596 1.00 54.50 91 CYS A O 1
ATOM 763 N N . CYS A 1 92 ? -20.671 0.253 39.917 1.00 52.50 92 CYS A N 1
ATOM 764 C CA . CYS A 1 92 ? -20.410 1.636 40.326 1.00 52.50 92 CYS A CA 1
ATOM 765 C C . CYS A 1 92 ? -21.082 1.982 41.669 1.00 52.50 92 CYS A C 1
ATOM 767 O O . CYS A 1 92 ? -20.467 2.620 42.525 1.00 52.50 92 CYS A O 1
ATOM 769 N N . VAL A 1 93 ? -22.310 1.500 41.900 1.00 57.19 93 VAL A N 1
ATOM 770 C CA . VAL A 1 93 ? -23.007 1.661 43.191 1.00 57.19 93 VAL A CA 1
ATOM 771 C C . VAL A 1 93 ? -22.289 0.894 44.307 1.00 57.19 93 VAL A C 1
ATOM 773 O O . VAL A 1 93 ? -22.143 1.404 45.421 1.00 57.19 93 VAL A O 1
ATOM 776 N N . ARG A 1 94 ? -21.780 -0.310 44.012 1.00 53.38 94 ARG A N 1
ATOM 777 C CA . ARG A 1 94 ? -21.089 -1.153 45.001 1.00 53.38 94 ARG A CA 1
ATOM 778 C C . ARG A 1 94 ? -19.688 -0.649 45.366 1.00 53.38 94 ARG A C 1
ATOM 780 O O . ARG A 1 94 ? -19.254 -0.837 46.499 1.00 53.38 94 ARG A O 1
ATOM 787 N N . TYR A 1 95 ? -18.994 0.026 44.448 1.00 51.22 95 TYR A N 1
ATOM 788 C CA . TYR A 1 95 ? -17.712 0.680 44.735 1.00 51.22 95 TYR A CA 1
ATOM 789 C C . TYR A 1 95 ? -17.890 1.905 45.651 1.00 51.22 95 TYR A C 1
ATOM 791 O O . TYR A 1 95 ? -17.158 2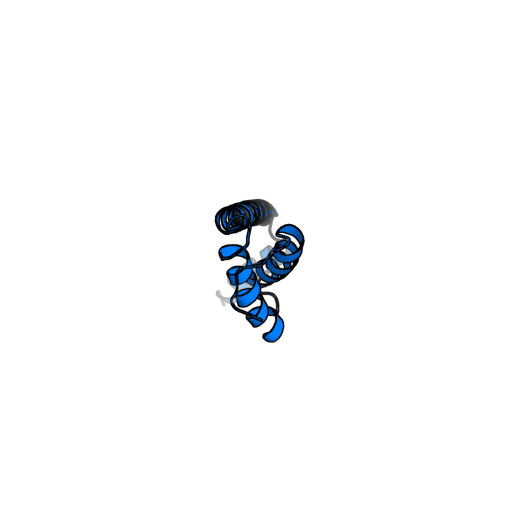.063 46.625 1.00 51.22 95 TYR A O 1
ATOM 799 N N . ASN A 1 96 ? -18.922 2.723 45.411 1.00 50.75 96 ASN A N 1
ATOM 800 C CA . ASN A 1 96 ? -19.194 3.925 46.212 1.00 50.75 96 ASN A CA 1
ATOM 801 C C . ASN A 1 96 ? -19.687 3.623 47.641 1.00 50.75 96 ASN A C 1
ATOM 803 O O . ASN A 1 96 ? -19.494 4.424 48.550 1.00 50.75 96 ASN A O 1
ATOM 807 N N . SER A 1 97 ? -20.305 2.460 47.859 1.00 54.84 97 SER A N 1
ATOM 808 C CA . SER A 1 97 ? -20.755 2.023 49.189 1.00 54.84 97 SER A CA 1
ATOM 809 C C . SER A 1 97 ? -19.633 1.420 50.043 1.00 54.84 97 SER A C 1
ATOM 811 O O . SER A 1 97 ? -19.730 1.461 51.264 1.00 54.84 97 SER A O 1
ATOM 813 N N . LYS A 1 98 ? -18.537 0.932 49.441 1.00 55.34 98 LYS A N 1
ATOM 814 C CA . LYS A 1 98 ? -17.337 0.492 50.180 1.00 55.34 98 LYS A CA 1
ATOM 815 C C . LYS A 1 98 ? -16.396 1.629 50.596 1.00 55.34 98 LYS A C 1
ATOM 817 O O . LYS A 1 98 ? -15.591 1.421 51.488 1.00 55.34 98 LYS A O 1
ATOM 822 N N . GLN A 1 99 ? -16.488 2.802 49.970 1.00 50.81 99 GLN A N 1
ATOM 823 C CA . GLN A 1 99 ? -15.670 3.985 50.293 1.00 50.81 99 GLN A CA 1
ATOM 824 C C . GLN A 1 99 ? -16.256 4.843 51.438 1.00 50.81 99 GLN A C 1
ATOM 826 O O . GLN A 1 99 ? -15.649 5.828 51.841 1.00 50.81 99 GLN A O 1
ATOM 831 N N . LYS A 1 100 ? -17.448 4.497 51.950 1.00 53.06 100 LYS A N 1
ATOM 832 C CA . LYS A 1 100 ? -18.148 5.201 53.045 1.00 53.06 100 LYS A CA 1
ATOM 833 C C . LYS A 1 100 ? -18.196 4.410 54.364 1.00 53.06 100 LYS A C 1
ATOM 835 O O . LYS A 1 100 ? -18.991 4.760 55.233 1.00 53.06 100 LYS A O 1
ATOM 840 N N . SER A 1 101 ? -17.380 3.363 54.507 1.00 46.25 101 SER A N 1
ATOM 841 C CA . SER A 1 101 ? -17.229 2.588 55.747 1.00 46.25 101 SER A CA 1
ATOM 842 C C . SER A 1 101 ? -15.803 2.631 56.259 1.00 46.25 101 SER A C 1
ATOM 844 O O . SER A 1 101 ? -14.886 2.758 55.421 1.00 46.25 101 SER A O 1
#

Secondary structure (DSSP, 8-state):
---S-----HHHHHHHHHHHHHHHHTT----HHHHHHHHHHHHHHHT-SSS--HHHHHHHHHHHHHHHHHHHHHHHHHHTTSPPPHHHHHHHHHHHHHTT-

Organism: NCBI:txid481459

InterPro domains:
  IPR001373 Cullin, N-terminal [PF00888] (14-75)
  IPR016159 Cullin repeat-like-containing domain superfamily [SSF74788] (10-74)

Sequence (101 aa):
MSLKPRVVDFDETWNKLLTTIKAVVMLDYVERATWNDRFSDIYALCVAYPEPLGERLYTETKVFLENHVRQLYKVSKHVRREPPPCWLSLCCVRYNSKQKS